Protein AF-A0A1C0B5N9-F1 (afdb_monomer_lite)

pLDDT: mean 73.46, std 10.55, range [44.88, 91.06]

Sequence (114 aa):
MKIKFLIYIKKLPIALNIAFVVSLISILAMDLYFRNIPEIFSWGSEFGDIYYRICLSIVASYIFYFIVVHLKAMKDKENVKNWKSITIKNFWSLRENYEHKSLHKKSLVKKQGF

Organism: NCBI:txid544718

Foldseek 3Di:
DPVVVVVLVVPDDPVLVVLLVVLVVLLVCCVPPVVPDDDPDPCVVVVSVVSNVVSVVSNVVSVCCCVPPSVVVVVVVVVVVVVVVVVVVVVVVVVVVVVVVVVVVVVVVVVVVD

Structure (mmCIF, N/CA/C/O backbone):
data_AF-A0A1C0B5N9-F1
#
_entry.id   AF-A0A1C0B5N9-F1
#
loop_
_atom_site.group_PDB
_atom_site.id
_atom_site.type_symbol
_atom_site.label_atom_id
_atom_site.label_alt_id
_atom_site.label_comp_id
_atom_site.label_asym_id
_atom_site.label_entity_id
_atom_site.label_seq_id
_atom_site.pdbx_PDB_ins_code
_atom_site.Cartn_x
_atom_site.Cartn_y
_atom_site.Cartn_z
_atom_site.occupancy
_atom_site.B_iso_or_equiv
_atom_site.auth_seq_id
_atom_site.auth_comp_id
_atom_site.auth_asym_id
_atom_site.auth_atom_id
_atom_site.pdbx_PDB_model_num
ATOM 1 N N . MET A 1 1 ? 17.774 0.052 0.738 1.00 47.00 1 MET A N 1
ATOM 2 C CA . MET A 1 1 ? 16.556 -0.769 0.524 1.00 47.00 1 MET A CA 1
ATOM 3 C C . MET A 1 1 ? 15.265 -0.061 0.970 1.00 47.00 1 MET A C 1
ATOM 5 O O . MET A 1 1 ? 14.324 -0.028 0.190 1.00 47.00 1 MET A O 1
ATOM 9 N N . LYS A 1 2 ? 15.228 0.595 2.144 1.00 44.88 2 LYS A N 1
ATOM 10 C CA . LYS A 1 2 ? 14.025 1.257 2.708 1.00 44.88 2 LYS A CA 1
ATOM 11 C C . LYS A 1 2 ? 13.473 2.464 1.914 1.00 44.88 2 LYS A C 1
ATOM 13 O O . LYS A 1 2 ? 12.265 2.621 1.800 1.00 44.88 2 LYS A O 1
ATOM 18 N N . ILE A 1 3 ? 14.334 3.284 1.303 1.00 49.25 3 ILE A N 1
ATOM 19 C CA . ILE A 1 3 ? 13.926 4.541 0.631 1.00 49.25 3 ILE A CA 1
ATOM 20 C C . ILE A 1 3 ? 13.088 4.296 -0.636 1.00 49.25 3 ILE A C 1
ATOM 22 O O . ILE A 1 3 ? 12.156 5.044 -0.921 1.00 49.25 3 ILE A O 1
ATOM 26 N N . LYS A 1 4 ? 13.362 3.213 -1.377 1.00 53.16 4 LYS A N 1
ATOM 27 C CA . LYS A 1 4 ? 12.570 2.864 -2.567 1.00 53.16 4 LYS A CA 1
ATOM 28 C C . LYS A 1 4 ? 11.132 2.485 -2.195 1.00 53.16 4 LYS A C 1
ATOM 30 O O . LYS A 1 4 ? 10.221 2.832 -2.932 1.00 53.16 4 LYS A O 1
ATOM 35 N N . PHE A 1 5 ? 10.921 1.864 -1.035 1.00 54.66 5 PHE A N 1
ATOM 36 C CA . PHE A 1 5 ? 9.595 1.459 -0.561 1.00 54.66 5 PHE A CA 1
ATOM 37 C C . PHE A 1 5 ? 8.682 2.663 -0.261 1.00 54.66 5 PHE A C 1
ATOM 39 O O . PHE A 1 5 ? 7.512 2.666 -0.623 1.00 54.66 5 PHE A O 1
ATOM 46 N N . LEU A 1 6 ? 9.229 3.746 0.299 1.00 52.56 6 LEU A N 1
ATOM 47 C CA . LEU A 1 6 ? 8.486 4.996 0.531 1.00 52.56 6 LEU A CA 1
ATOM 48 C C . LEU A 1 6 ? 8.035 5.671 -0.775 1.00 52.56 6 LEU A C 1
ATOM 50 O O . LEU A 1 6 ? 6.920 6.184 -0.868 1.00 52.56 6 LEU A O 1
ATOM 54 N N . ILE A 1 7 ? 8.870 5.620 -1.816 1.00 57.22 7 ILE A N 1
ATOM 55 C CA . ILE A 1 7 ? 8.521 6.140 -3.148 1.00 57.22 7 ILE A CA 1
ATOM 56 C C . ILE A 1 7 ? 7.406 5.294 -3.789 1.00 57.22 7 ILE A C 1
ATOM 58 O O . ILE A 1 7 ? 6.581 5.823 -4.534 1.00 57.22 7 ILE A O 1
ATOM 62 N N . TYR A 1 8 ? 7.342 3.995 -3.480 1.00 59.97 8 TYR A N 1
ATOM 63 C CA . TYR A 1 8 ? 6.275 3.115 -3.959 1.00 59.97 8 TYR A CA 1
ATOM 64 C C . TYR A 1 8 ? 4.919 3.507 -3.381 1.00 59.97 8 TYR A C 1
ATOM 66 O O . TYR A 1 8 ? 3.955 3.579 -4.139 1.00 59.97 8 TYR A O 1
ATOM 74 N N . ILE A 1 9 ? 4.851 3.804 -2.083 1.00 57.22 9 ILE A N 1
ATOM 75 C CA . ILE A 1 9 ? 3.607 4.220 -1.420 1.00 57.22 9 ILE A CA 1
ATOM 76 C C . ILE A 1 9 ? 3.102 5.543 -2.016 1.00 57.22 9 ILE A C 1
ATOM 78 O O . ILE A 1 9 ? 1.912 5.698 -2.263 1.00 57.22 9 ILE A O 1
ATOM 82 N N . LYS A 1 10 ? 4.005 6.468 -2.367 1.00 54.97 10 LYS A N 1
ATOM 83 C CA . LYS A 1 10 ? 3.645 7.753 -2.998 1.00 54.97 10 LYS A CA 1
ATOM 84 C C . LYS A 1 10 ? 3.052 7.643 -4.410 1.00 54.97 10 LYS A C 1
ATOM 86 O O . LYS A 1 10 ? 2.471 8.612 -4.883 1.00 54.97 10 LYS A O 1
ATOM 91 N N . LYS A 1 11 ? 3.211 6.502 -5.092 1.00 61.34 11 LYS A N 1
ATOM 92 C CA . LYS A 1 11 ? 2.614 6.249 -6.416 1.00 61.34 11 LYS A CA 1
ATOM 93 C C . LYS A 1 11 ? 1.231 5.600 -6.353 1.00 61.34 11 LYS A C 1
ATOM 95 O O . LYS A 1 11 ? 0.641 5.391 -7.411 1.00 61.34 11 LYS A O 1
ATOM 100 N N . LEU A 1 12 ? 0.736 5.251 -5.163 1.00 64.44 12 LEU A N 1
ATOM 101 C CA . LEU A 1 12 ? -0.632 4.760 -5.024 1.00 64.44 12 LEU A CA 1
ATOM 102 C C . LEU A 1 12 ? -1.644 5.881 -5.303 1.00 64.44 12 LEU A C 1
ATOM 104 O O . LEU A 1 12 ? -1.346 7.054 -5.061 1.00 64.44 12 LEU A O 1
ATOM 108 N N . PRO A 1 13 ? -2.860 5.535 -5.762 1.00 69.38 13 PRO A N 1
ATOM 109 C CA . PRO A 1 13 ? -3.944 6.497 -5.881 1.00 69.38 13 PRO A CA 1
ATOM 110 C C . PRO A 1 13 ? -4.226 7.128 -4.517 1.00 69.38 13 PRO A C 1
ATOM 112 O O . PRO A 1 13 ? -4.422 6.414 -3.531 1.00 69.38 13 PRO A O 1
ATOM 115 N N . ILE A 1 14 ? -4.288 8.461 -4.470 1.00 71.44 14 ILE A N 1
ATOM 116 C CA . ILE A 1 14 ? -4.533 9.214 -3.231 1.00 71.44 14 ILE A CA 1
ATOM 117 C C . ILE A 1 14 ? -5.817 8.735 -2.527 1.00 71.44 14 ILE A C 1
ATOM 119 O O . ILE A 1 14 ? -5.845 8.641 -1.306 1.00 71.44 14 ILE A O 1
ATOM 123 N N . ALA A 1 15 ? -6.831 8.329 -3.301 1.00 72.69 15 ALA A N 1
ATOM 124 C CA . ALA A 1 15 ? -8.107 7.816 -2.809 1.00 72.69 15 ALA A CA 1
ATOM 125 C C . ALA A 1 15 ? -7.968 6.544 -1.952 1.00 72.69 15 ALA A C 1
ATOM 127 O O . ALA A 1 15 ? -8.609 6.442 -0.911 1.00 72.69 15 ALA A O 1
ATOM 128 N N . LEU A 1 16 ? -7.100 5.602 -2.343 1.00 73.12 16 LEU A N 1
ATOM 129 C CA . LEU A 1 16 ? -6.854 4.377 -1.569 1.00 73.12 16 LEU A CA 1
ATOM 130 C C . LEU A 1 16 ? -6.151 4.685 -0.246 1.00 73.12 16 LEU A C 1
ATOM 132 O O . LEU A 1 16 ? -6.481 4.106 0.784 1.00 73.12 16 LEU A O 1
ATOM 136 N N . ASN A 1 17 ? -5.207 5.625 -0.272 1.00 75.25 17 ASN A N 1
ATOM 137 C CA . ASN A 1 17 ? -4.488 6.037 0.927 1.00 75.25 17 ASN A CA 1
ATOM 138 C C . ASN A 1 17 ? -5.418 6.782 1.901 1.00 75.25 17 ASN A C 1
ATOM 140 O O . ASN A 1 17 ? -5.368 6.544 3.104 1.00 75.25 17 ASN A O 1
ATOM 144 N N . ILE A 1 18 ? -6.311 7.634 1.381 1.00 80.56 18 ILE A N 1
ATOM 145 C CA . ILE A 1 18 ? -7.346 8.316 2.170 1.00 80.56 18 ILE A CA 1
ATOM 146 C C . ILE A 1 18 ? -8.311 7.297 2.781 1.00 80.56 18 ILE A C 1
ATOM 148 O O . ILE A 1 18 ? -8.551 7.355 3.981 1.00 80.56 18 ILE A O 1
ATOM 152 N N . ALA A 1 19 ? -8.814 6.335 2.002 1.00 79.81 19 ALA A N 1
ATOM 153 C CA . ALA A 1 19 ? -9.714 5.295 2.507 1.00 79.81 19 ALA A CA 1
ATOM 154 C C . ALA A 1 19 ? -9.072 4.467 3.633 1.00 79.81 19 ALA A C 1
ATOM 156 O O . ALA A 1 19 ? -9.728 4.163 4.631 1.00 79.81 19 ALA A O 1
ATOM 157 N N . PHE A 1 20 ? -7.780 4.151 3.507 1.00 79.94 20 PHE A N 1
ATOM 158 C CA . PHE A 1 20 ? -7.024 3.460 4.548 1.00 79.94 20 PHE A CA 1
ATOM 159 C C . PHE A 1 20 ? -6.880 4.309 5.817 1.00 79.94 20 PHE A C 1
ATOM 161 O O . PHE A 1 20 ? -7.192 3.833 6.903 1.00 79.94 20 PHE A O 1
ATOM 168 N N . VAL A 1 21 ? -6.459 5.572 5.688 1.00 83.62 21 VAL A N 1
ATOM 169 C CA . VAL A 1 21 ? -6.290 6.487 6.830 1.00 83.62 21 VAL A CA 1
ATOM 170 C C . VAL A 1 21 ? -7.618 6.735 7.541 1.00 83.62 21 VAL A C 1
ATOM 172 O O . VAL A 1 21 ? -7.671 6.651 8.764 1.00 83.62 21 VAL A O 1
ATOM 175 N N . VAL A 1 22 ? -8.698 6.969 6.793 1.00 85.56 22 VAL A N 1
ATOM 176 C CA . VAL A 1 22 ? -10.050 7.129 7.346 1.00 85.56 22 VAL A CA 1
ATOM 177 C C . VAL A 1 22 ? -10.479 5.871 8.097 1.00 85.56 22 VAL A C 1
ATOM 179 O O . VAL A 1 22 ? -10.919 5.977 9.234 1.00 85.56 22 VAL A O 1
ATOM 182 N N . SER A 1 23 ? -10.282 4.681 7.522 1.00 81.19 23 SER A N 1
ATOM 183 C CA . SER A 1 23 ? -10.624 3.419 8.196 1.00 81.19 23 SER A CA 1
ATOM 184 C C . SER A 1 23 ? -9.807 3.204 9.474 1.00 81.19 23 SER A C 1
ATOM 186 O O . SER A 1 23 ? -10.345 2.753 10.481 1.00 81.19 23 SER A O 1
ATOM 188 N N . LEU A 1 24 ? -8.519 3.559 9.462 1.00 83.00 24 LEU A N 1
ATOM 189 C CA . LEU A 1 24 ? -7.636 3.432 10.621 1.00 83.00 24 LEU A CA 1
ATOM 190 C C . LEU A 1 24 ? -8.038 4.394 11.752 1.00 83.00 24 LEU A C 1
ATOM 192 O O . LEU A 1 24 ? -8.069 4.004 12.917 1.00 83.00 24 LEU A O 1
ATOM 196 N N . ILE A 1 25 ? -8.376 5.638 11.398 1.00 86.12 25 ILE A N 1
ATOM 197 C CA . ILE A 1 25 ? -8.878 6.651 12.335 1.00 86.12 25 ILE A CA 1
ATOM 198 C C . ILE A 1 25 ? -10.222 6.214 12.916 1.00 86.12 25 ILE A C 1
ATOM 200 O O . ILE A 1 25 ? -10.413 6.308 14.123 1.00 86.12 25 ILE A O 1
ATOM 204 N N . SER A 1 26 ? -11.125 5.694 12.085 1.00 79.25 26 SER A N 1
ATOM 205 C CA . SER A 1 26 ? -12.416 5.159 12.518 1.00 79.25 26 SER A CA 1
ATOM 206 C C . SER A 1 26 ? -12.271 4.005 13.516 1.00 79.25 26 SER A C 1
ATOM 208 O O . SER A 1 26 ? -12.959 3.989 14.534 1.00 79.25 26 SER A O 1
ATOM 210 N N . ILE A 1 27 ? -11.341 3.074 13.272 1.00 79.56 27 ILE A N 1
ATOM 211 C CA . ILE A 1 27 ? -11.035 1.969 14.194 1.00 79.56 27 ILE A CA 1
ATOM 212 C C . ILE A 1 27 ? -10.515 2.500 15.535 1.00 79.56 27 ILE A C 1
ATOM 214 O O . ILE A 1 27 ? -11.003 2.094 16.587 1.00 79.56 27 ILE A O 1
ATOM 218 N N . LEU A 1 28 ? -9.564 3.439 15.508 1.00 79.06 28 LEU A N 1
ATOM 219 C CA . LEU A 1 28 ? -9.016 4.049 16.723 1.00 79.06 28 LEU A CA 1
ATOM 220 C C . LEU A 1 28 ? -10.068 4.849 17.498 1.00 79.06 28 LEU A C 1
ATOM 222 O O . LEU A 1 28 ? -10.106 4.787 18.723 1.00 79.06 28 LEU A O 1
ATOM 226 N N . ALA A 1 29 ? -10.936 5.581 16.799 1.00 79.19 29 ALA A N 1
ATOM 227 C CA . ALA A 1 29 ? -12.035 6.311 17.414 1.00 79.19 29 ALA A CA 1
ATOM 228 C C . ALA A 1 29 ? -13.021 5.357 18.104 1.00 79.19 29 ALA A C 1
ATOM 230 O O . ALA A 1 29 ? -13.450 5.635 19.222 1.00 79.19 29 ALA A O 1
ATOM 231 N N . MET A 1 30 ? -13.333 4.212 17.490 1.00 72.75 30 MET A N 1
ATOM 232 C CA . MET A 1 30 ? -14.179 3.196 18.120 1.00 72.75 30 MET A CA 1
ATOM 233 C C . MET A 1 30 ? -13.543 2.585 19.367 1.00 72.75 30 MET A C 1
ATOM 235 O O . MET A 1 30 ? -14.196 2.504 20.408 1.00 72.75 30 MET A O 1
ATOM 239 N N . ASP A 1 31 ? -12.273 2.195 19.284 1.00 70.94 31 ASP A N 1
ATOM 240 C CA . ASP A 1 31 ? -11.595 1.493 20.377 1.00 70.94 31 ASP A CA 1
ATOM 241 C C . ASP A 1 31 ? -11.313 2.422 21.578 1.00 70.94 31 ASP A C 1
ATOM 243 O O . ASP A 1 31 ? -11.347 1.976 22.723 1.00 70.94 31 ASP A O 1
ATOM 247 N N . LEU A 1 32 ? -11.096 3.726 21.338 1.00 69.25 32 LEU A N 1
ATOM 248 C CA . LEU A 1 32 ? -10.809 4.717 22.387 1.00 69.25 32 LEU A CA 1
ATOM 249 C C . LEU A 1 32 ? -12.056 5.387 22.980 1.00 69.25 32 LEU A C 1
ATOM 251 O O . LEU A 1 32 ? -12.097 5.609 24.190 1.00 69.25 32 LEU A O 1
ATOM 255 N N . TYR A 1 33 ? -13.050 5.739 22.157 1.00 66.12 33 TYR A N 1
ATOM 256 C CA . TYR A 1 33 ? -14.221 6.501 22.615 1.00 66.12 33 TYR A CA 1
ATOM 257 C C . TYR A 1 33 ? -15.456 5.631 22.844 1.00 66.12 33 TYR A C 1
ATOM 259 O O . TYR A 1 33 ? -16.126 5.789 23.861 1.00 66.12 33 TYR A O 1
ATOM 267 N N . PHE A 1 34 ? -15.776 4.713 21.929 1.00 63.28 34 PHE A N 1
ATOM 268 C CA . PHE A 1 34 ? -17.033 3.955 22.004 1.00 63.28 34 PHE A CA 1
ATOM 269 C C . PHE A 1 34 ? -16.987 2.816 23.019 1.00 63.28 34 PHE A C 1
ATOM 271 O O . PHE A 1 34 ? -18.002 2.494 23.625 1.00 63.28 34 PHE A O 1
ATOM 278 N N . ARG A 1 35 ? -15.810 2.236 23.248 1.00 61.09 35 ARG A N 1
ATOM 279 C CA . ARG A 1 35 ? -15.645 1.098 24.159 1.00 61.09 35 ARG A CA 1
ATOM 280 C C . ARG A 1 35 ? -15.725 1.467 25.647 1.00 61.09 35 ARG A C 1
ATOM 282 O O . ARG A 1 35 ? -15.903 0.585 26.478 1.00 61.09 35 ARG A O 1
ATOM 289 N N . ASN A 1 36 ? -15.580 2.753 25.978 1.00 60.28 36 ASN A N 1
ATOM 290 C CA . ASN A 1 36 ? -15.525 3.263 27.355 1.00 60.28 36 ASN A CA 1
ATOM 291 C C . ASN A 1 36 ? -16.798 4.020 27.784 1.00 60.28 36 ASN A C 1
ATOM 293 O O . ASN A 1 36 ? -16.910 4.428 28.938 1.00 60.28 36 ASN A O 1
ATOM 297 N N . ILE A 1 37 ? -17.746 4.239 26.868 1.00 64.75 37 ILE A N 1
ATOM 298 C CA . ILE A 1 37 ? -19.011 4.919 27.165 1.00 64.75 37 ILE A CA 1
ATOM 299 C C . ILE A 1 37 ? -20.078 3.858 27.488 1.00 64.75 37 ILE A C 1
ATOM 301 O O . ILE A 1 37 ? -20.259 2.938 26.689 1.00 64.75 37 ILE A O 1
ATOM 305 N N . PRO A 1 38 ? -20.797 3.965 28.626 1.00 59.75 38 PRO A N 1
ATOM 306 C CA . PRO A 1 38 ? -21.909 3.073 28.937 1.00 59.75 38 PRO A CA 1
ATOM 307 C C . PRO A 1 38 ? -22.984 3.213 27.856 1.00 59.75 38 PRO A C 1
ATOM 309 O O . PRO A 1 38 ? -23.368 4.325 27.498 1.00 59.75 38 PRO A O 1
ATOM 312 N N . GLU A 1 39 ? -23.410 2.077 27.312 1.00 60.41 39 GLU A N 1
ATOM 313 C CA . GLU A 1 39 ? -24.254 1.946 26.124 1.00 60.41 39 GLU A CA 1
ATOM 314 C C . GLU A 1 39 ? -25.457 2.910 26.139 1.00 60.41 39 GLU A C 1
ATOM 316 O O . GLU A 1 39 ? -26.458 2.682 26.812 1.00 60.41 39 GLU A O 1
ATOM 321 N N . ILE A 1 40 ? -25.369 4.004 25.372 1.00 63.28 40 ILE A N 1
ATOM 322 C CA . ILE A 1 40 ? -26.453 5.000 25.258 1.00 63.28 40 ILE A CA 1
ATOM 323 C C . ILE A 1 40 ? -27.641 4.419 24.463 1.00 63.28 40 ILE A C 1
ATOM 325 O O . ILE A 1 40 ? -28.781 4.842 24.638 1.00 63.28 40 ILE A O 1
ATOM 329 N N . PHE A 1 41 ? -27.391 3.419 23.611 1.00 62.47 41 PHE A N 1
ATOM 330 C CA . PHE A 1 41 ? -28.398 2.711 22.821 1.00 62.47 41 PHE A CA 1
ATOM 331 C C . PHE A 1 41 ? -28.109 1.206 22.809 1.00 62.47 41 PHE A C 1
ATOM 333 O O . PHE A 1 41 ? -27.013 0.798 22.433 1.00 62.47 41 PHE A O 1
ATOM 340 N N . SER A 1 42 ? -29.122 0.385 23.110 1.00 65.56 42 SER A N 1
ATOM 341 C CA . SER A 1 42 ? -29.040 -1.091 23.116 1.00 65.56 42 SER A CA 1
ATOM 342 C C . SER A 1 42 ? -28.579 -1.705 21.780 1.00 65.56 42 SER A C 1
ATOM 344 O O . SER A 1 42 ? -28.007 -2.787 21.778 1.00 65.56 42 SER A O 1
ATOM 346 N N . TRP A 1 43 ? -28.784 -1.017 20.652 1.00 68.25 43 TRP A N 1
ATOM 347 C CA . TRP A 1 43 ? -28.335 -1.451 19.318 1.00 68.25 43 TRP A CA 1
ATOM 348 C C . TRP A 1 43 ? -26.984 -0.853 18.886 1.00 68.25 43 TRP A C 1
ATOM 350 O O . TRP A 1 43 ? -26.438 -1.219 17.845 1.00 68.25 43 TRP A O 1
ATOM 360 N N . GLY A 1 44 ? -26.429 0.085 19.661 1.00 71.56 44 GLY A N 1
ATOM 361 C CA . GLY A 1 44 ? -25.180 0.770 19.315 1.00 71.56 44 GLY A CA 1
ATOM 362 C C . GLY A 1 44 ? -23.962 -0.156 19.339 1.00 71.56 44 GLY A C 1
ATOM 363 O O . GLY A 1 44 ? -23.048 0.017 18.536 1.00 71.56 44 GLY A O 1
ATOM 364 N N . SER A 1 45 ? -23.986 -1.162 20.215 1.00 73.75 45 SER A N 1
ATOM 365 C CA . SER A 1 45 ? -22.929 -2.170 20.348 1.00 73.75 45 SER A CA 1
ATOM 366 C C . SER A 1 45 ? -22.816 -3.046 19.090 1.00 73.75 45 SER A C 1
ATOM 368 O O . SER A 1 45 ? -21.744 -3.146 18.491 1.00 73.75 45 SER A O 1
ATOM 370 N N . GLU A 1 46 ? -23.939 -3.580 18.597 1.00 77.56 46 GLU A N 1
ATOM 371 C CA . GLU A 1 46 ? -23.973 -4.390 17.369 1.00 77.56 46 GLU A CA 1
ATOM 372 C C . GLU A 1 46 ? -23.615 -3.578 16.119 1.00 77.56 46 GLU A C 1
ATOM 374 O O . GLU A 1 46 ? -22.861 -4.043 15.262 1.00 77.56 46 GLU A O 1
ATOM 379 N N . PHE A 1 47 ? -24.105 -2.339 16.018 1.00 81.69 47 PHE A N 1
ATOM 380 C CA . PHE A 1 47 ? -23.766 -1.465 14.895 1.00 81.69 47 PHE A CA 1
ATOM 381 C C . PHE A 1 47 ? -22.267 -1.124 14.866 1.00 81.69 47 PHE A C 1
ATOM 383 O O . PHE A 1 47 ? -21.651 -1.098 13.796 1.00 81.69 47 PHE A O 1
ATOM 390 N N . GLY A 1 48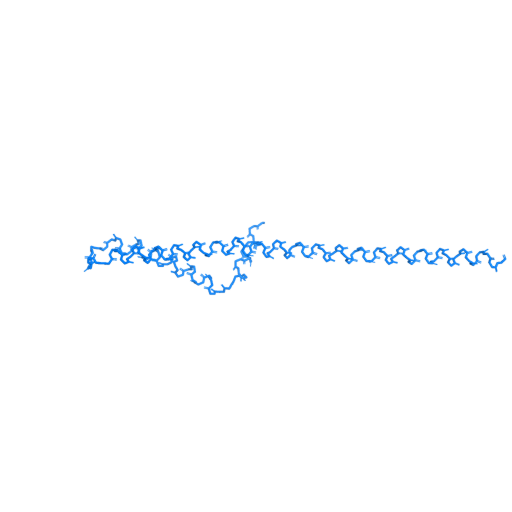 ? -21.671 -0.908 16.043 1.00 79.06 48 GLY A N 1
ATOM 391 C CA . GLY A 1 48 ? -20.236 -0.702 16.203 1.00 79.06 48 GLY A CA 1
ATOM 392 C C . GLY A 1 48 ? -19.414 -1.882 15.685 1.00 79.06 48 GLY A C 1
ATOM 393 O O . GLY A 1 48 ? -18.477 -1.672 14.915 1.00 79.06 48 GLY A O 1
ATOM 394 N N . ASP A 1 49 ? -19.800 -3.116 16.027 1.00 80.31 49 ASP A N 1
ATOM 395 C CA . ASP A 1 49 ? -19.092 -4.323 15.570 1.00 80.31 49 ASP A CA 1
ATOM 396 C C . ASP A 1 49 ? -19.182 -4.508 14.046 1.00 80.31 49 ASP A C 1
ATOM 398 O O . ASP A 1 49 ? -18.178 -4.782 13.380 1.00 80.31 49 ASP A O 1
ATOM 402 N N . ILE A 1 50 ? -20.361 -4.287 13.453 1.00 85.19 50 ILE A N 1
ATOM 403 C CA . ILE A 1 50 ? -20.546 -4.372 11.995 1.00 85.19 50 ILE A CA 1
ATOM 404 C C . ILE A 1 50 ? -19.664 -3.345 11.283 1.00 85.19 50 ILE A C 1
ATOM 406 O O . ILE A 1 50 ? -18.960 -3.676 10.324 1.00 85.19 50 ILE A O 1
ATOM 410 N N . TYR A 1 51 ? -19.670 -2.101 11.752 1.00 82.69 51 TYR A N 1
ATOM 411 C CA . TYR A 1 51 ? -18.860 -1.049 11.153 1.00 82.69 51 TYR A CA 1
ATOM 412 C C . TYR A 1 51 ? -17.357 -1.309 11.337 1.00 82.69 51 TYR A C 1
ATOM 414 O O . TYR A 1 51 ? -16.591 -1.158 10.382 1.00 82.69 51 TYR A O 1
ATOM 422 N N . TYR A 1 52 ? -16.930 -1.799 12.506 1.00 82.88 52 TYR A N 1
ATOM 423 C CA . TYR A 1 52 ? -15.548 -2.220 12.747 1.00 82.88 52 TYR A CA 1
ATOM 424 C C . TYR A 1 52 ? -15.106 -3.300 11.751 1.00 82.88 52 TYR A C 1
ATOM 426 O O . TYR A 1 52 ? -14.045 -3.189 11.130 1.00 82.88 52 TYR A O 1
ATOM 434 N N . ARG A 1 53 ? -15.948 -4.315 11.521 1.00 85.50 53 ARG A N 1
ATOM 435 C CA . ARG A 1 53 ? -15.702 -5.378 10.532 1.00 85.50 53 ARG A CA 1
ATOM 436 C C . ARG A 1 53 ? -15.593 -4.838 9.107 1.00 85.50 53 ARG A C 1
ATOM 438 O O . ARG A 1 53 ? -14.738 -5.301 8.350 1.00 85.50 53 ARG A O 1
ATOM 445 N N . ILE A 1 54 ? -16.409 -3.850 8.736 1.00 86.25 54 ILE A N 1
ATOM 446 C CA . ILE A 1 54 ? -16.319 -3.180 7.429 1.00 86.25 54 ILE A CA 1
ATOM 447 C C . ILE A 1 54 ? -14.982 -2.441 7.300 1.00 86.25 54 ILE A C 1
ATOM 449 O O . ILE A 1 54 ? -14.279 -2.627 6.305 1.00 86.25 54 ILE A O 1
ATOM 453 N N . CYS A 1 55 ? -14.577 -1.663 8.308 1.00 84.19 55 CYS A N 1
ATOM 454 C CA . CYS A 1 55 ? -13.274 -0.993 8.313 1.00 84.19 55 CYS A CA 1
ATOM 455 C C . CYS A 1 55 ? -12.116 -1.996 8.216 1.00 84.19 55 CYS A C 1
ATOM 457 O O . CYS A 1 55 ? -11.182 -1.785 7.439 1.00 84.19 55 CYS A O 1
ATOM 459 N N . LEU A 1 56 ? -12.198 -3.121 8.933 1.00 83.19 56 LEU A N 1
ATOM 460 C CA . LEU A 1 56 ? -11.207 -4.194 8.863 1.00 83.19 56 LEU A CA 1
ATOM 461 C C . LEU A 1 56 ? -11.138 -4.817 7.458 1.00 83.19 56 LEU A C 1
ATOM 463 O O . LEU A 1 56 ? -10.049 -5.068 6.941 1.00 83.19 56 LEU A O 1
ATOM 467 N N . SER A 1 57 ? -12.287 -5.019 6.809 1.00 91.06 57 SER A N 1
ATOM 468 C CA . SER A 1 57 ? -12.369 -5.516 5.432 1.00 91.06 57 SER A CA 1
ATOM 469 C C . SER A 1 57 ? -11.722 -4.550 4.433 1.00 91.06 57 SER A C 1
ATOM 471 O O . SER A 1 57 ? -10.949 -4.974 3.571 1.00 91.06 57 SER A O 1
ATOM 473 N N . ILE A 1 58 ? -11.955 -3.242 4.584 1.00 84.00 58 ILE A N 1
ATOM 474 C CA . ILE A 1 58 ? -11.330 -2.205 3.749 1.00 84.00 58 ILE A CA 1
ATOM 475 C C . ILE A 1 58 ? -9.807 -2.201 3.942 1.00 84.00 58 ILE A C 1
ATOM 477 O O . ILE A 1 58 ? -9.062 -2.153 2.960 1.00 84.00 58 ILE A O 1
ATOM 481 N N . VAL A 1 59 ? -9.332 -2.319 5.185 1.00 84.75 59 VAL A N 1
ATOM 482 C CA . VAL A 1 59 ? -7.900 -2.442 5.506 1.00 84.75 59 VAL A CA 1
ATOM 483 C C . VAL A 1 59 ? -7.292 -3.688 4.857 1.00 84.75 59 VAL A C 1
ATOM 485 O O . VAL A 1 59 ? -6.246 -3.598 4.211 1.00 84.75 59 VAL A O 1
ATOM 488 N N . ALA A 1 60 ? -7.953 -4.841 4.964 1.00 87.56 60 ALA A N 1
ATOM 489 C CA . ALA A 1 60 ? -7.494 -6.076 4.337 1.00 87.56 60 ALA A CA 1
ATOM 490 C C . ALA A 1 60 ? -7.444 -5.951 2.805 1.00 87.56 60 ALA A C 1
ATOM 492 O O . ALA A 1 60 ? -6.440 -6.308 2.189 1.00 87.56 60 ALA A O 1
ATOM 493 N N . SER A 1 61 ? -8.484 -5.382 2.192 1.00 86.38 61 SER A N 1
ATOM 494 C CA . SER A 1 61 ? -8.542 -5.115 0.751 1.00 86.38 61 SER A CA 1
ATOM 495 C C . SER A 1 61 ? -7.400 -4.201 0.293 1.00 86.38 61 SER A C 1
ATOM 497 O O . SER A 1 61 ? -6.734 -4.483 -0.706 1.00 86.38 61 SER A O 1
ATOM 499 N N . TYR A 1 62 ? -7.085 -3.160 1.072 1.00 82.00 62 TYR A N 1
ATOM 500 C CA . TYR A 1 62 ? -5.940 -2.285 0.818 1.00 82.00 62 TYR A CA 1
ATOM 501 C C . TYR A 1 62 ? -4.607 -3.051 0.846 1.00 82.00 62 TYR A C 1
ATOM 503 O O . TYR A 1 62 ? -3.790 -2.905 -0.068 1.00 82.00 62 TYR A O 1
ATOM 511 N N . ILE A 1 63 ? -4.395 -3.904 1.855 1.00 84.12 63 ILE A N 1
ATOM 512 C CA . ILE A 1 63 ? -3.184 -4.732 1.972 1.00 84.12 63 ILE A CA 1
ATOM 513 C C . ILE A 1 63 ? -3.064 -5.684 0.776 1.00 84.12 63 ILE A C 1
ATOM 515 O O . ILE A 1 63 ? -1.998 -5.772 0.160 1.00 84.12 63 ILE A O 1
ATOM 519 N N . PHE A 1 64 ? -4.154 -6.356 0.400 1.00 84.56 64 PHE A N 1
ATOM 520 C CA . PHE A 1 64 ? -4.173 -7.254 -0.754 1.00 84.56 64 PHE A CA 1
ATOM 521 C C . PHE A 1 64 ? -3.873 -6.524 -2.059 1.00 84.56 64 PHE A C 1
ATOM 523 O O . PHE A 1 64 ? -3.027 -6.979 -2.828 1.00 84.56 64 PHE A O 1
ATOM 530 N N . TYR A 1 65 ? -4.500 -5.374 -2.302 1.00 80.69 65 TYR A N 1
ATOM 531 C CA . TYR A 1 65 ? -4.213 -4.557 -3.478 1.00 80.69 65 TYR A CA 1
ATOM 532 C C . TYR A 1 65 ? -2.735 -4.149 -3.530 1.00 80.69 65 TYR A C 1
ATOM 534 O O . TYR A 1 65 ? -2.074 -4.277 -4.566 1.00 80.69 65 TYR A O 1
ATOM 542 N N . PHE A 1 66 ? -2.185 -3.711 -2.397 1.00 78.44 66 PHE A N 1
ATOM 543 C CA . PHE A 1 66 ? -0.788 -3.311 -2.299 1.00 78.44 66 PHE A CA 1
ATOM 544 C C . PHE A 1 66 ? 0.169 -4.466 -2.636 1.00 78.44 66 PHE A C 1
ATOM 546 O O . PHE A 1 66 ? 1.082 -4.305 -3.450 1.00 78.44 66 PHE A O 1
ATOM 553 N N . ILE A 1 67 ? -0.049 -5.646 -2.057 1.00 80.69 67 ILE A N 1
ATOM 554 C CA . ILE A 1 67 ? 0.821 -6.807 -2.276 1.00 80.69 67 ILE A CA 1
ATOM 5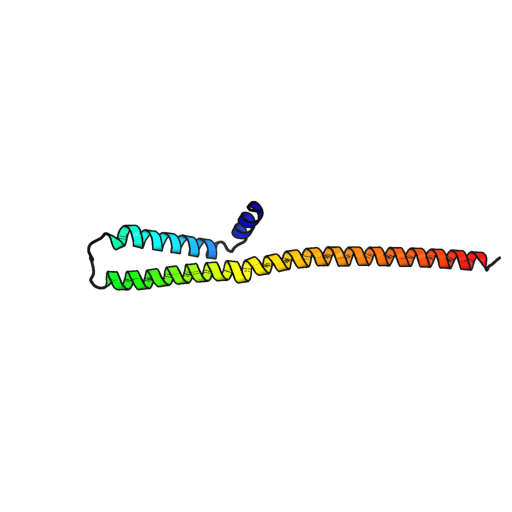55 C C . ILE A 1 67 ? 0.648 -7.364 -3.696 1.00 80.69 67 ILE A C 1
ATOM 557 O O . ILE A 1 67 ? 1.631 -7.582 -4.402 1.00 80.69 67 ILE A O 1
ATOM 561 N N . VAL A 1 68 ? -0.589 -7.596 -4.134 1.00 82.44 68 VAL A N 1
ATOM 562 C CA . VAL A 1 68 ? -0.878 -8.331 -5.374 1.00 82.44 68 V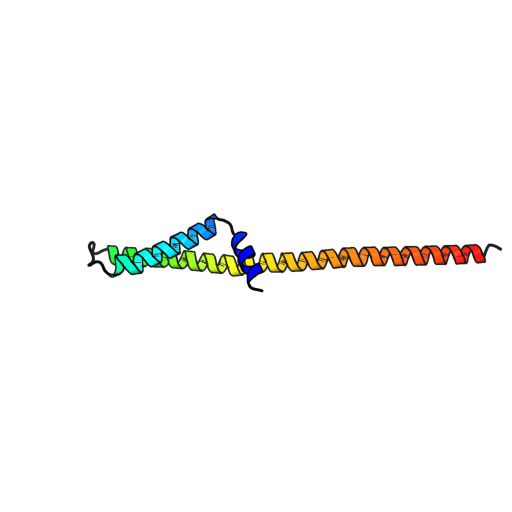AL A CA 1
ATOM 563 C C . VAL A 1 68 ? -0.672 -7.468 -6.609 1.00 82.44 68 VAL A C 1
ATOM 565 O O . VAL A 1 68 ? -0.098 -7.931 -7.594 1.00 82.44 68 VAL A O 1
ATOM 568 N N . VAL A 1 69 ? -1.140 -6.222 -6.582 1.00 77.50 69 VAL A N 1
ATOM 569 C CA . VAL A 1 69 ? -1.134 -5.355 -7.765 1.00 77.50 69 VAL A CA 1
ATOM 570 C C . VAL A 1 69 ? 0.122 -4.503 -7.775 1.00 77.50 69 VAL A C 1
ATOM 572 O O . VAL A 1 69 ? 0.867 -4.505 -8.755 1.00 77.50 69 VAL A O 1
ATOM 575 N N . HIS A 1 70 ? 0.395 -3.794 -6.680 1.00 73.06 70 HIS A N 1
ATOM 576 C CA . HIS A 1 70 ? 1.461 -2.794 -6.675 1.00 73.06 70 HIS A CA 1
ATOM 577 C C . HIS A 1 70 ? 2.854 -3.420 -6.652 1.00 73.06 70 HIS A C 1
ATOM 579 O O . HIS A 1 70 ? 3.724 -3.023 -7.431 1.00 73.06 70 HIS A O 1
ATOM 585 N N . LEU A 1 71 ? 3.062 -4.440 -5.815 1.00 73.38 71 LEU A N 1
ATOM 586 C CA . LEU A 1 71 ? 4.341 -5.152 -5.754 1.00 73.38 71 LEU A CA 1
ATOM 587 C C . LEU A 1 71 ? 4.649 -5.866 -7.083 1.00 73.38 71 LEU A C 1
ATOM 589 O O . LEU A 1 71 ? 5.773 -5.797 -7.586 1.00 73.38 71 LEU A O 1
ATOM 593 N N . LYS A 1 72 ? 3.638 -6.500 -7.692 1.00 73.81 72 LYS A N 1
ATOM 594 C CA . LYS A 1 72 ? 3.772 -7.218 -8.968 1.00 73.81 72 LYS A CA 1
ATOM 595 C C . LYS A 1 72 ? 4.044 -6.278 -10.142 1.00 73.81 72 LYS A C 1
ATOM 597 O O . LYS A 1 72 ? 5.008 -6.492 -10.872 1.00 73.81 72 LYS A O 1
ATOM 602 N N . ALA A 1 73 ? 3.270 -5.199 -10.279 1.00 70.50 73 ALA A N 1
ATOM 603 C CA . ALA A 1 73 ? 3.444 -4.218 -11.354 1.00 70.50 73 ALA A CA 1
ATOM 604 C C . ALA A 1 73 ? 4.845 -3.592 -11.360 1.00 70.50 73 ALA A C 1
ATOM 606 O O . ALA A 1 73 ? 5.364 -3.166 -12.393 1.00 70.50 73 ALA A O 1
ATOM 607 N N . MET A 1 74 ? 5.467 -3.518 -10.192 1.00 67.50 74 MET A N 1
ATOM 608 C CA . MET A 1 74 ? 6.790 -2.950 -10.035 1.00 67.50 74 MET A CA 1
ATOM 609 C C . MET A 1 74 ? 7.909 -3.937 -10.366 1.00 67.50 74 MET A C 1
ATOM 611 O O . MET A 1 74 ? 8.852 -3.555 -11.061 1.00 67.50 74 MET A O 1
ATOM 615 N N . LYS A 1 75 ? 7.763 -5.206 -9.967 1.00 67.06 75 LYS A N 1
ATOM 616 C CA . LYS A 1 75 ? 8.633 -6.297 -10.427 1.00 67.06 75 LYS A CA 1
ATOM 617 C C . LYS A 1 75 ? 8.607 -6.416 -11.957 1.00 67.06 75 LYS A C 1
ATOM 619 O O . LYS A 1 75 ? 9.657 -6.547 -12.582 1.00 67.06 75 LYS A O 1
ATOM 624 N N . ASP A 1 76 ? 7.434 -6.269 -12.570 1.00 66.06 76 ASP A N 1
ATOM 625 C CA . ASP A 1 76 ? 7.306 -6.283 -14.031 1.00 66.06 76 ASP A CA 1
ATOM 626 C C . ASP A 1 76 ? 7.994 -5.081 -14.692 1.00 66.06 76 ASP A C 1
ATOM 628 O O . ASP A 1 76 ? 8.690 -5.242 -15.694 1.00 66.06 76 ASP A O 1
ATOM 632 N N . LYS A 1 77 ? 7.898 -3.875 -14.116 1.00 64.75 77 LYS A N 1
ATOM 633 C CA . LYS A 1 77 ? 8.620 -2.697 -14.636 1.00 64.75 77 LYS A CA 1
ATOM 634 C C . LYS A 1 77 ? 10.140 -2.851 -14.573 1.00 64.75 77 LYS A C 1
ATOM 636 O O . LYS A 1 77 ? 10.832 -2.370 -15.472 1.00 64.75 77 LYS A O 1
ATOM 641 N N . GLU A 1 78 ? 10.662 -3.502 -13.537 1.00 65.94 78 GLU A N 1
ATOM 642 C CA . GLU A 1 78 ? 12.092 -3.801 -13.418 1.00 65.94 78 GLU A CA 1
ATOM 643 C C . GLU A 1 78 ? 12.542 -4.827 -14.470 1.00 65.94 78 GLU A C 1
ATOM 645 O O . GLU A 1 78 ? 13.521 -4.588 -15.181 1.00 65.94 78 GLU A O 1
ATOM 650 N N . ASN A 1 79 ? 11.760 -5.891 -14.673 1.00 62.69 79 ASN A N 1
ATOM 651 C CA . ASN A 1 79 ? 12.006 -6.883 -15.723 1.00 62.69 79 ASN A CA 1
ATOM 652 C C . ASN A 1 79 ? 11.987 -6.265 -17.131 1.00 62.69 79 ASN A C 1
ATOM 654 O O . ASN A 1 79 ? 12.871 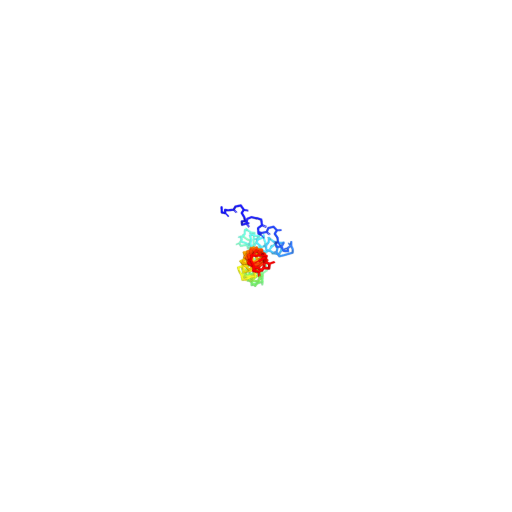-6.539 -17.942 1.00 62.69 79 ASN A O 1
ATOM 658 N N . VAL A 1 80 ? 11.033 -5.375 -17.418 1.00 65.75 80 VAL A N 1
ATOM 659 C CA . VAL A 1 80 ? 10.949 -4.681 -18.715 1.00 65.75 80 VAL A CA 1
ATOM 660 C C . VAL A 1 80 ? 12.153 -3.762 -18.944 1.00 65.75 80 VAL A C 1
ATOM 662 O O . VAL A 1 80 ? 12.660 -3.678 -20.065 1.00 65.75 80 VAL A O 1
ATOM 665 N N . LYS A 1 81 ? 12.651 -3.081 -17.902 1.00 60.75 81 LYS A N 1
ATOM 666 C CA . LYS A 1 81 ? 13.853 -2.240 -18.016 1.00 60.75 81 LYS A CA 1
ATOM 667 C C . LYS A 1 81 ? 15.090 -3.076 -18.353 1.00 60.75 81 LYS A C 1
ATOM 669 O O . LYS A 1 81 ? 15.869 -2.667 -19.215 1.00 60.75 81 LYS A O 1
ATOM 674 N N . ASN A 1 82 ? 15.235 -4.240 -17.723 1.00 63.28 82 ASN A N 1
ATOM 675 C CA . ASN A 1 82 ? 16.314 -5.177 -18.030 1.00 63.28 82 ASN A CA 1
ATOM 676 C C . ASN A 1 82 ? 16.190 -5.755 -19.443 1.00 63.28 82 ASN A C 1
ATOM 678 O O . ASN A 1 82 ? 17.191 -5.888 -20.137 1.00 63.28 82 ASN A O 1
ATOM 682 N N . TRP A 1 83 ? 14.978 -6.041 -19.918 1.00 63.03 83 TRP A N 1
ATOM 683 C CA . TRP A 1 83 ? 14.805 -6.540 -21.280 1.00 63.03 83 TRP A CA 1
ATOM 684 C C . TRP A 1 83 ? 15.202 -5.489 -22.326 1.00 63.03 83 TRP A C 1
ATOM 686 O O . TRP A 1 83 ? 15.977 -5.785 -23.236 1.00 63.03 83 TRP A O 1
ATOM 696 N N . LYS A 1 84 ? 14.767 -4.231 -22.168 1.00 63.69 84 LYS A N 1
ATOM 697 C CA . LYS A 1 84 ? 15.122 -3.163 -23.120 1.00 63.69 84 LYS A CA 1
ATOM 698 C C . LYS A 1 84 ? 16.634 -2.995 -23.281 1.00 63.69 84 LYS A C 1
ATOM 700 O O . LYS A 1 84 ? 17.099 -2.812 -24.404 1.00 63.69 84 LYS A O 1
ATOM 705 N N . SER A 1 85 ? 17.405 -3.073 -22.195 1.00 69.06 85 SER A N 1
ATOM 706 C CA . SER A 1 85 ? 18.864 -2.930 -22.278 1.00 69.06 85 SER A CA 1
ATOM 707 C C . SER A 1 85 ? 19.530 -4.107 -22.996 1.00 69.06 85 SER A C 1
ATOM 709 O O . SER A 1 85 ? 20.465 -3.889 -23.765 1.00 69.06 85 SER A O 1
ATOM 711 N N . ILE A 1 86 ? 19.020 -5.330 -22.822 1.00 73.56 86 ILE A N 1
ATOM 712 C CA . ILE A 1 86 ? 19.519 -6.531 -23.508 1.00 73.56 86 ILE A CA 1
ATOM 713 C C . ILE A 1 86 ? 19.238 -6.458 -25.010 1.00 73.56 86 ILE A C 1
ATOM 715 O O . ILE A 1 86 ? 20.142 -6.686 -25.810 1.00 73.56 86 ILE A O 1
ATOM 719 N N . THR A 1 87 ? 18.016 -6.098 -25.411 1.00 72.62 87 THR A N 1
ATOM 720 C CA . THR A 1 87 ? 17.646 -6.031 -26.833 1.00 72.62 87 THR A CA 1
ATOM 721 C C . THR A 1 87 ? 18.461 -4.983 -27.578 1.00 72.62 87 THR A C 1
ATOM 723 O O . THR A 1 87 ? 18.973 -5.264 -28.659 1.00 72.62 87 THR A O 1
ATOM 726 N N . ILE A 1 88 ? 18.636 -3.796 -26.989 1.00 79.38 88 ILE A N 1
ATOM 727 C CA . ILE A 1 88 ? 19.431 -2.726 -27.602 1.00 79.38 88 ILE A CA 1
ATOM 728 C C . ILE A 1 88 ? 20.892 -3.168 -27.718 1.00 79.38 88 ILE A C 1
ATOM 730 O O . ILE A 1 88 ? 21.483 -3.049 -28.788 1.00 79.38 88 ILE A O 1
ATOM 734 N N . LYS A 1 89 ? 21.466 -3.739 -26.653 1.00 80.25 89 LYS A N 1
ATOM 735 C CA . LYS A 1 89 ? 22.857 -4.206 -26.658 1.00 80.25 89 LYS A CA 1
ATOM 736 C C . LYS A 1 89 ? 23.097 -5.301 -27.702 1.00 80.25 89 LYS A C 1
ATOM 738 O O . LYS A 1 89 ? 24.053 -5.196 -28.464 1.00 80.25 89 LYS A O 1
ATOM 743 N N . ASN A 1 90 ? 22.204 -6.290 -27.785 1.00 84.75 90 ASN A N 1
ATOM 744 C CA . ASN A 1 90 ? 22.288 -7.359 -28.783 1.00 84.75 90 ASN A CA 1
ATOM 745 C C . ASN A 1 90 ? 22.165 -6.827 -30.216 1.00 84.75 90 ASN A C 1
ATOM 747 O O . ASN A 1 90 ? 22.847 -7.313 -31.116 1.00 84.75 90 ASN A O 1
ATOM 751 N N . PHE A 1 91 ? 21.317 -5.822 -30.440 1.00 88.06 91 PHE A N 1
ATOM 752 C CA . PHE A 1 91 ? 21.155 -5.219 -31.760 1.00 88.06 91 PHE A CA 1
ATOM 753 C C . PHE A 1 91 ? 22.429 -4.495 -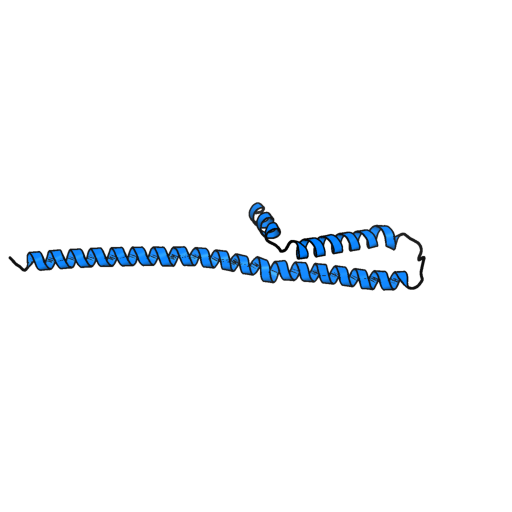32.222 1.00 88.06 91 PHE A C 1
ATOM 755 O O . PHE A 1 91 ? 22.885 -4.710 -33.346 1.00 88.06 91 PHE A O 1
ATOM 762 N N . TRP A 1 92 ? 23.054 -3.700 -31.346 1.00 85.12 92 TRP A N 1
ATOM 763 C CA . TRP A 1 92 ? 24.317 -3.023 -31.660 1.00 85.12 92 TRP A CA 1
ATOM 764 C C . TRP A 1 92 ? 25.466 -4.008 -31.895 1.00 85.12 92 TRP A C 1
ATOM 766 O O . TRP A 1 92 ? 26.190 -3.857 -32.877 1.00 85.12 92 TRP A O 1
ATOM 776 N N . SER A 1 93 ? 25.582 -5.062 -31.078 1.00 82.81 93 SER A N 1
ATOM 777 C CA . SER A 1 93 ? 26.624 -6.079 -31.276 1.00 82.81 93 SER A CA 1
ATOM 778 C C . SER A 1 93 ? 26.449 -6.862 -32.578 1.00 82.81 93 SER A C 1
ATOM 780 O O . SER A 1 93 ? 27.429 -7.233 -33.218 1.00 82.81 93 SER A O 1
ATOM 782 N N . LEU A 1 94 ? 25.202 -7.117 -32.997 1.00 86.44 94 LEU A N 1
ATOM 783 C CA . LEU A 1 94 ? 24.934 -7.766 -34.279 1.00 86.44 94 LEU A CA 1
ATOM 784 C C . LEU A 1 94 ? 25.359 -6.866 -35.436 1.00 86.44 94 LEU A C 1
ATOM 786 O O . LEU A 1 94 ? 26.047 -7.333 -36.341 1.00 86.44 94 LEU A O 1
ATOM 790 N N . ARG A 1 95 ? 25.005 -5.577 -35.384 1.00 87.69 95 ARG A N 1
ATOM 791 C CA . ARG A 1 95 ? 25.386 -4.599 -36.408 1.00 87.69 95 ARG A CA 1
ATOM 792 C C . ARG A 1 95 ? 26.903 -4.539 -36.613 1.00 87.69 95 ARG A C 1
ATOM 794 O O . ARG A 1 95 ? 27.359 -4.630 -37.749 1.00 87.69 95 ARG A O 1
ATOM 801 N N . GLU A 1 96 ? 27.670 -4.436 -35.534 1.00 85.94 96 GLU A N 1
ATOM 802 C CA . GLU A 1 96 ? 29.136 -4.364 -35.584 1.00 85.94 96 GLU A CA 1
ATOM 803 C C . GLU A 1 96 ? 29.750 -5.619 -36.235 1.00 85.94 96 GLU A C 1
ATOM 805 O O . GLU A 1 96 ? 30.620 -5.532 -37.103 1.00 85.94 96 GLU A O 1
ATOM 810 N N 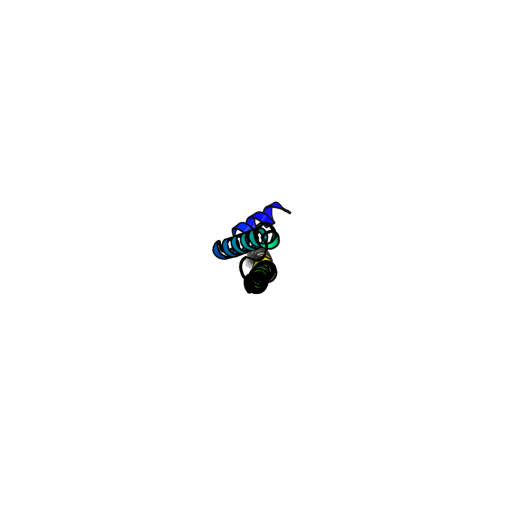. ASN A 1 97 ? 29.212 -6.798 -35.913 1.00 87.25 97 ASN A N 1
ATOM 811 C CA . ASN A 1 97 ? 29.657 -8.073 -36.478 1.00 87.25 97 ASN A CA 1
ATOM 812 C C . ASN A 1 97 ? 29.386 -8.177 -37.999 1.00 87.25 97 ASN A C 1
ATOM 814 O O . ASN A 1 97 ? 30.192 -8.737 -38.749 1.00 87.25 97 ASN A O 1
ATOM 818 N N . TYR A 1 98 ? 28.281 -7.598 -38.489 1.00 84.19 98 TYR A N 1
ATOM 819 C CA . TYR A 1 98 ? 27.999 -7.518 -39.928 1.00 84.19 98 TYR A CA 1
ATOM 820 C C . TYR A 1 98 ? 28.937 -6.554 -40.658 1.00 84.19 98 TYR A C 1
ATOM 822 O O . TYR A 1 98 ? 29.427 -6.890 -41.742 1.00 84.19 98 TYR A O 1
ATOM 830 N N . GLU A 1 99 ? 29.229 -5.389 -40.076 1.00 83.88 99 GLU A N 1
ATOM 831 C CA . GLU A 1 99 ? 30.135 -4.423 -40.701 1.00 83.88 99 GLU A CA 1
ATOM 832 C C . GLU A 1 99 ? 31.556 -4.994 -40.825 1.00 83.88 99 GLU A C 1
ATOM 834 O O . GLU A 1 99 ? 32.123 -4.964 -41.922 1.00 83.88 99 GLU A O 1
ATOM 839 N N . HIS A 1 100 ? 32.080 -5.666 -39.794 1.00 81.94 100 HIS A N 1
ATOM 840 C CA . HIS A 1 100 ? 33.375 -6.356 -39.868 1.00 81.94 100 HIS A CA 1
ATOM 841 C C . HIS A 1 100 ? 33.430 -7.441 -40.955 1.00 81.94 100 HIS A C 1
ATOM 843 O O . HIS A 1 100 ? 34.394 -7.497 -41.726 1.00 81.94 100 HIS A O 1
ATOM 849 N N . LYS A 1 101 ? 32.390 -8.279 -41.084 1.00 81.00 101 LYS A N 1
ATOM 850 C CA . LYS A 1 101 ? 32.322 -9.290 -42.157 1.00 81.00 101 LYS A CA 1
ATOM 851 C C . LYS A 1 101 ? 32.249 -8.660 -43.548 1.00 81.00 101 LYS A C 1
ATOM 853 O O . LYS A 1 101 ? 32.850 -9.183 -44.488 1.00 81.00 101 LYS A O 1
ATOM 858 N N . SER A 1 102 ? 31.546 -7.536 -43.691 1.00 78.31 102 SER A N 1
ATOM 859 C CA . SER A 1 102 ? 31.438 -6.819 -44.967 1.00 78.31 102 SER A CA 1
ATOM 860 C C . SER A 1 102 ? 32.774 -6.202 -45.407 1.00 78.31 102 SER A C 1
ATOM 862 O O . SER A 1 102 ? 33.140 -6.294 -46.583 1.00 78.31 102 SER A O 1
ATOM 864 N N . LEU A 1 103 ? 33.544 -5.658 -44.459 1.00 79.12 103 LEU A N 1
ATOM 865 C CA . LEU A 1 103 ? 34.873 -5.092 -44.694 1.00 79.12 103 LEU A CA 1
ATOM 866 C C . LEU A 1 103 ? 35.892 -6.182 -45.045 1.00 79.12 103 LEU A C 1
ATOM 868 O O . LEU A 1 103 ? 36.659 -6.020 -45.994 1.00 79.12 103 LEU A O 1
ATOM 872 N N . HIS A 1 104 ? 35.840 -7.325 -44.353 1.00 76.81 104 HIS A N 1
ATOM 873 C CA . HIS A 1 104 ? 36.669 -8.489 -44.668 1.00 76.81 104 HIS A CA 1
ATOM 874 C C . HIS A 1 104 ? 36.357 -9.063 -46.060 1.00 76.81 104 HIS A C 1
ATOM 876 O O . HIS A 1 104 ? 37.255 -9.403 -46.823 1.00 76.81 104 HIS A O 1
ATOM 882 N N . LYS A 1 105 ? 35.080 -9.124 -46.456 1.00 79.12 105 LYS A N 1
ATOM 883 C CA . LYS A 1 105 ? 34.709 -9.573 -47.806 1.00 79.12 105 LYS A CA 1
ATOM 884 C C . LYS A 1 105 ? 35.216 -8.611 -48.889 1.00 79.12 105 LYS A C 1
ATOM 886 O O . LYS A 1 105 ? 35.737 -9.064 -49.905 1.00 79.12 105 LYS A O 1
ATOM 891 N N . LYS A 1 106 ? 35.119 -7.294 -48.670 1.00 76.81 106 LYS A N 1
ATOM 892 C CA . LYS A 1 106 ? 35.660 -6.281 -49.597 1.00 76.81 106 LYS A CA 1
ATOM 893 C C . LYS A 1 106 ? 37.183 -6.362 -49.742 1.00 76.81 106 LYS A C 1
ATOM 895 O O . LYS A 1 106 ? 37.682 -6.201 -50.854 1.00 76.81 106 LYS A O 1
ATOM 900 N N . SER A 1 107 ? 37.923 -6.621 -48.662 1.00 76.88 107 SER A N 1
ATOM 901 C CA . SER A 1 107 ? 39.386 -6.744 -48.725 1.00 76.88 107 SER A CA 1
ATOM 902 C C . SER A 1 107 ? 39.848 -8.013 -49.453 1.00 76.88 107 SER A C 1
ATOM 904 O O . SER A 1 107 ? 40.858 -7.967 -50.153 1.00 76.88 107 SER A O 1
ATOM 906 N N . LEU A 1 108 ? 39.089 -9.111 -49.369 1.00 76.44 108 LEU A N 1
ATOM 907 C CA . LEU A 1 108 ? 39.361 -10.337 -50.128 1.00 76.44 108 LEU A CA 1
ATOM 908 C C . LEU A 1 108 ? 39.089 -10.177 -51.629 1.00 76.44 108 LEU A C 1
ATOM 910 O O . LEU A 1 108 ? 39.920 -10.579 -52.436 1.00 76.44 108 LEU A O 1
ATOM 914 N N . VAL A 1 109 ? 37.983 -9.531 -52.012 1.00 75.50 109 VAL A N 1
ATOM 915 C CA . VAL A 1 109 ? 37.679 -9.255 -53.430 1.00 75.50 109 VAL A CA 1
ATOM 916 C C . VAL A 1 109 ? 38.726 -8.323 -54.046 1.00 75.50 109 VAL A C 1
ATOM 918 O O . VAL A 1 109 ? 39.176 -8.551 -55.163 1.00 75.50 109 VAL A O 1
ATOM 921 N N . LYS A 1 110 ? 39.193 -7.317 -53.295 1.00 73.31 110 LYS A N 1
ATOM 922 C CA . LYS A 1 110 ? 40.260 -6.414 -53.749 1.00 73.31 110 LYS A CA 1
ATOM 923 C C . LYS A 1 110 ? 41.612 -7.120 -53.933 1.00 73.31 110 LYS A C 1
ATOM 925 O O . LYS A 1 110 ? 42.398 -6.688 -54.765 1.00 73.31 110 LYS A O 1
ATOM 930 N N . LYS A 1 111 ? 41.882 -8.198 -53.186 1.00 69.00 111 LYS A N 1
ATOM 931 C CA . LYS A 1 111 ? 43.094 -9.023 -53.341 1.00 69.00 111 LYS A CA 1
ATOM 932 C C . LYS A 1 111 ? 43.034 -10.014 -54.509 1.00 69.00 111 LYS A C 1
ATOM 934 O O . LYS A 1 111 ? 44.084 -10.492 -54.906 1.00 69.00 111 LYS A O 1
ATOM 939 N N . GLN A 1 112 ? 41.847 -10.338 -55.025 1.00 65.88 112 GLN A N 1
ATOM 940 C CA . GLN A 1 112 ? 41.667 -11.271 -56.150 1.00 65.88 112 GLN A CA 1
ATOM 941 C C . GLN A 1 112 ? 41.456 -10.570 -57.504 1.00 65.88 112 GLN A C 1
ATOM 943 O O . GLN A 1 112 ? 41.339 -11.240 -58.522 1.00 65.88 112 GLN A O 1
ATOM 948 N N . GLY A 1 113 ? 41.378 -9.236 -57.515 1.00 59.97 113 GLY A N 1
ATOM 949 C CA . GLY A 1 113 ? 41.245 -8.411 -58.721 1.00 59.97 113 GLY A CA 1
ATOM 950 C C . GLY A 1 113 ? 42.555 -7.777 -59.198 1.00 59.97 113 GLY A C 1
ATOM 951 O O . GLY A 1 113 ? 42.500 -6.721 -59.823 1.00 59.97 113 GLY A O 1
ATOM 952 N N . PHE A 1 114 ? 43.700 -8.370 -58.856 1.00 50.91 114 PHE A N 1
ATOM 953 C CA . PHE A 1 114 ? 45.028 -7.999 -59.346 1.00 50.91 114 PHE A CA 1
ATOM 954 C C . PHE A 1 114 ? 45.750 -9.247 -59.843 1.00 50.91 114 PHE A C 1
ATOM 956 O O . PHE A 1 114 ? 45.623 -10.286 -59.154 1.00 50.91 114 PHE A O 1
#

Secondary structure (DSSP, 8-state):
-HHHHHHHHTTS-HHHHHHHHHHHHHHHHIIIIITTS--SSTTHHHHHHHHHHHHHHHHHHHHHHIIIIIIHHHHHHHHHHHHHHHHHHHHHHHHHHHHHHHHHHHHHHHHH--

Radius of gyration: 31.04 Å; chains: 1; bounding box: 74×20×88 Å